Protein AF-A0A4Y2IKX3-F1 (afdb_monomer_lite)

Foldseek 3Di:
DDFLFDKDAADAPDCCQAPQVNPWPCPPPDPVRVVVGDGDDHDRIDDTHHDDPPSPRPPPCPDVVVVVVVVVVVVVVVPPVPPPPPPPPPPDDD

Structure (mmCIF, N/CA/C/O backbone):
data_AF-A0A4Y2IKX3-F1
#
_entry.id   AF-A0A4Y2IKX3-F1
#
loop_
_atom_site.group_PDB
_atom_site.id
_atom_site.type_symbol
_atom_site.label_atom_id
_atom_site.label_alt_id
_atom_site.label_comp_id
_atom_site.label_asym_id
_atom_site.label_entity_id
_atom_site.label_seq_id
_atom_site.pdbx_PDB_ins_code
_atom_site.Cartn_x
_atom_site.Cartn_y
_atom_site.Cartn_z
_atom_site.occupancy
_atom_site.B_iso_or_equiv
_atom_site.auth_seq_id
_atom_site.auth_comp_id
_atom_site.auth_asym_id
_atom_site.auth_atom_id
_atom_site.pdbx_PDB_model_num
ATOM 1 N N . MET A 1 1 ? -5.736 10.155 11.577 1.00 65.44 1 MET A N 1
ATOM 2 C CA . MET A 1 1 ? -6.924 9.474 11.016 1.00 65.44 1 MET A CA 1
ATOM 3 C C . MET A 1 1 ? -6.711 7.978 11.111 1.00 65.44 1 MET A C 1
ATOM 5 O O . MET A 1 1 ? -5.676 7.506 10.659 1.00 65.44 1 MET A O 1
ATOM 9 N N . ALA A 1 2 ? -7.638 7.258 11.738 1.00 69.88 2 ALA A N 1
ATOM 10 C CA . ALA A 1 2 ? -7.638 5.800 11.715 1.00 69.88 2 ALA A CA 1
ATOM 11 C C . ALA A 1 2 ? -8.356 5.308 10.449 1.00 69.88 2 ALA A C 1
ATOM 13 O O . ALA A 1 2 ? -9.276 5.962 9.954 1.00 69.88 2 ALA A O 1
ATOM 14 N N . PHE A 1 3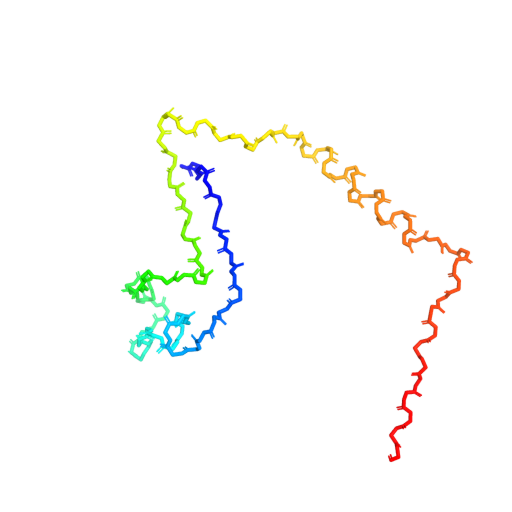 ? -7.932 4.163 9.926 1.00 76.31 3 PHE A N 1
ATOM 15 C CA . PHE A 1 3 ? -8.647 3.472 8.857 1.00 76.31 3 PHE A CA 1
ATOM 16 C C . PHE A 1 3 ? -9.653 2.503 9.481 1.00 76.31 3 PHE A C 1
ATOM 18 O O . PHE A 1 3 ? -9.325 1.826 10.456 1.00 76.31 3 PHE A O 1
ATOM 25 N N . ALA A 1 4 ? -10.869 2.436 8.934 1.00 80.88 4 ALA A N 1
ATOM 26 C CA . ALA A 1 4 ? -11.879 1.476 9.383 1.00 80.88 4 ALA A CA 1
ATOM 27 C C . ALA A 1 4 ? -11.508 0.047 8.963 1.00 80.88 4 ALA A C 1
ATOM 29 O O . ALA A 1 4 ? -11.723 -0.904 9.713 1.00 80.88 4 ALA A O 1
ATOM 30 N N . VAL A 1 5 ? -10.902 -0.090 7.780 1.00 82.25 5 VAL A N 1
ATOM 31 C CA . VAL A 1 5 ? -10.422 -1.360 7.234 1.00 82.25 5 VAL A CA 1
ATOM 32 C C . VAL A 1 5 ? -8.936 -1.212 6.904 1.00 82.25 5 VAL A C 1
ATOM 34 O O . VAL A 1 5 ? -8.582 -0.282 6.169 1.00 82.25 5 VAL A O 1
ATOM 37 N N . PRO A 1 6 ? -8.055 -2.080 7.440 1.00 83.25 6 PRO A N 1
ATOM 38 C CA . PRO A 1 6 ? -6.635 -2.037 7.116 1.00 83.25 6 PRO A CA 1
ATOM 39 C C . PRO A 1 6 ? -6.398 -2.395 5.646 1.00 83.25 6 PRO A C 1
ATOM 41 O O . PRO A 1 6 ? -7.212 -3.061 5.009 1.00 83.25 6 PRO A O 1
ATOM 44 N N . MET A 1 7 ? -5.250 -1.980 5.116 1.00 88.62 7 MET A N 1
ATOM 45 C CA . MET A 1 7 ? -4.810 -2.407 3.790 1.00 88.62 7 MET A CA 1
ATOM 46 C C . MET A 1 7 ? -4.609 -3.927 3.783 1.00 88.62 7 MET A C 1
ATOM 48 O O . MET A 1 7 ? -3.933 -4.462 4.664 1.00 88.62 7 MET A O 1
ATOM 52 N N . VAL A 1 8 ? -5.171 -4.614 2.789 1.00 87.88 8 VAL A N 1
ATOM 53 C CA . VAL A 1 8 ? -5.013 -6.066 2.628 1.00 87.88 8 VAL A CA 1
ATOM 54 C C . VAL A 1 8 ? -4.209 -6.339 1.368 1.00 87.88 8 VAL A C 1
ATOM 56 O O . VAL A 1 8 ? -4.610 -5.939 0.278 1.00 87.88 8 VAL A O 1
ATOM 59 N N . TRP A 1 9 ? -3.099 -7.053 1.529 1.00 89.12 9 TRP A N 1
ATOM 60 C CA . TRP A 1 9 ? -2.258 -7.519 0.432 1.00 89.12 9 TRP A CA 1
ATOM 61 C C . TRP A 1 9 ? -2.684 -8.929 0.037 1.00 89.12 9 TRP A C 1
ATOM 63 O O . TRP A 1 9 ? -2.732 -9.823 0.883 1.00 89.12 9 TRP A O 1
ATOM 73 N N . ARG A 1 10 ? -3.019 -9.124 -1.237 1.00 88.06 10 ARG A N 1
ATOM 74 C CA . ARG A 1 10 ? -3.377 -10.426 -1.809 1.00 88.06 10 ARG A CA 1
ATOM 75 C C . ARG A 1 10 ? -2.382 -10.800 -2.891 1.00 88.06 10 ARG A C 1
ATOM 77 O O . ARG A 1 10 ? -1.795 -9.926 -3.523 1.00 88.06 10 ARG A O 1
ATOM 84 N N . GLU A 1 11 ? -2.230 -12.093 -3.127 1.00 88.12 11 GLU A N 1
ATOM 85 C CA . GLU A 1 11 ? -1.404 -12.585 -4.223 1.00 88.12 11 GLU A CA 1
ATOM 86 C C . GLU A 1 11 ? -1.932 -12.069 -5.578 1.00 88.12 11 GLU A C 1
ATOM 88 O O . GLU A 1 11 ? -3.136 -12.186 -5.842 1.00 88.12 11 GLU A O 1
ATOM 93 N N . PRO A 1 12 ? -1.075 -11.443 -6.408 1.00 87.69 12 PRO A N 1
ATOM 94 C CA . PRO A 1 12 ? -1.479 -10.913 -7.701 1.00 87.69 12 PRO A CA 1
ATOM 95 C C . PRO A 1 12 ? -1.843 -12.043 -8.656 1.00 87.69 12 PRO A C 1
ATOM 97 O O . PRO A 1 12 ? -1.101 -13.009 -8.819 1.00 87.69 12 PRO A O 1
ATOM 100 N N . ARG A 1 13 ? -2.990 -11.911 -9.324 1.00 87.62 13 ARG A N 1
ATOM 101 C CA . ARG A 1 13 ? -3.477 -12.953 -10.248 1.00 87.62 13 ARG A CA 1
ATOM 102 C C . ARG A 1 13 ? -2.779 -12.913 -11.602 1.00 87.62 13 ARG A C 1
ATOM 104 O O . ARG A 1 13 ? -2.685 -13.926 -12.284 1.00 87.62 13 ARG A O 1
ATOM 111 N N . CYS A 1 14 ? -2.342 -11.726 -12.011 1.00 88.06 14 CYS A N 1
ATOM 112 C CA . CYS A 1 14 ? -1.681 -11.492 -13.284 1.00 88.06 14 CYS A CA 1
ATOM 113 C C . CYS A 1 14 ? -0.691 -10.338 -13.144 1.00 88.06 14 CYS A C 1
ATOM 115 O O . CYS A 1 14 ? -1.068 -9.227 -12.776 1.00 88.06 14 CYS A O 1
ATOM 117 N N . HIS A 1 15 ? 0.571 -10.571 -13.494 1.00 86.94 15 HIS A N 1
ATOM 118 C CA . HIS A 1 15 ? 1.602 -9.540 -13.400 1.00 86.94 15 HIS A CA 1
ATOM 119 C C . HIS A 1 15 ? 1.345 -8.331 -14.306 1.00 86.94 15 HIS A C 1
ATOM 121 O O . HIS A 1 15 ? 1.767 -7.234 -13.971 1.00 86.94 15 HIS A O 1
ATOM 127 N N . LEU A 1 16 ? 0.640 -8.489 -15.428 1.00 86.69 16 LEU A N 1
ATOM 128 C CA . LEU A 1 16 ? 0.412 -7.382 -16.362 1.00 86.69 16 LEU A CA 1
ATOM 129 C C . LEU A 1 16 ? -0.713 -6.442 -15.913 1.00 86.69 16 LEU A C 1
ATOM 131 O O . LEU A 1 16 ? -0.676 -5.255 -16.218 1.00 86.69 16 LEU A O 1
ATOM 135 N N . THR A 1 17 ? -1.710 -6.966 -15.196 1.00 87.75 17 THR A N 1
ATOM 136 C CA . THR A 1 17 ? -2.950 -6.234 -14.878 1.00 87.75 17 THR A CA 1
ATOM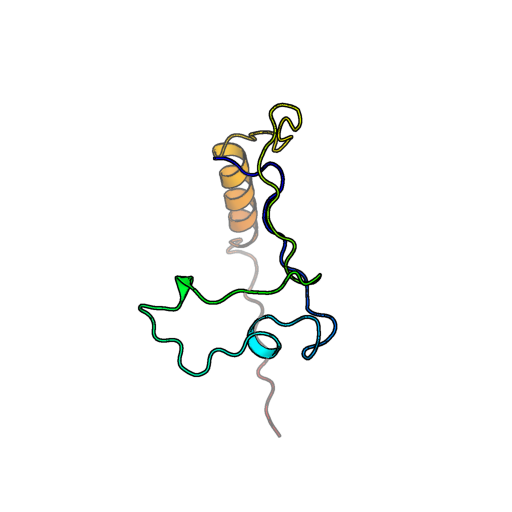 137 C C . THR A 1 17 ? -3.207 -6.065 -13.382 1.00 87.75 17 THR A C 1
ATOM 139 O O . THR A 1 17 ? -4.168 -5.400 -13.008 1.00 87.75 17 THR A O 1
ATOM 142 N N . ASP A 1 18 ? -2.391 -6.680 -12.525 1.00 89.50 18 ASP A N 1
ATOM 143 C CA . ASP A 1 18 ? -2.588 -6.723 -11.070 1.00 89.50 18 ASP A CA 1
ATOM 144 C C . ASP A 1 18 ? -1.279 -6.492 -10.290 1.00 89.50 18 ASP A C 1
ATOM 146 O O . ASP A 1 18 ? -1.147 -6.867 -9.129 1.00 89.50 18 ASP A O 1
ATOM 150 N N . CYS A 1 19 ? -0.277 -5.879 -10.927 1.00 86.44 19 CYS A N 1
ATOM 151 C CA . CYS A 1 19 ? 0.999 -5.540 -10.300 1.00 86.44 19 CYS A CA 1
ATOM 152 C C . CYS A 1 19 ? 1.285 -4.048 -10.449 1.00 86.44 19 CYS A C 1
ATOM 154 O O . CYS A 1 19 ? 1.389 -3.536 -11.565 1.00 86.44 19 CYS A O 1
ATOM 156 N N . TYR A 1 20 ? 1.498 -3.359 -9.324 1.00 87.00 20 TYR A N 1
ATOM 157 C CA . TYR A 1 20 ? 1.840 -1.938 -9.339 1.00 87.00 20 TYR A CA 1
ATOM 158 C C . TYR A 1 20 ? 3.098 -1.645 -10.147 1.00 87.00 20 TYR A C 1
ATOM 160 O O . TYR A 1 20 ? 3.056 -0.785 -11.016 1.00 87.00 20 TYR A O 1
ATOM 168 N N . PHE A 1 21 ? 4.178 -2.396 -9.929 1.00 82.56 21 PHE A N 1
ATOM 169 C CA . PHE A 1 21 ? 5.443 -2.167 -10.628 1.00 82.56 21 PHE A CA 1
ATOM 170 C C . PHE A 1 21 ? 5.334 -2.342 -12.143 1.00 82.56 21 PHE A C 1
ATOM 172 O O . PHE A 1 21 ? 5.999 -1.628 -12.882 1.00 82.56 21 PHE A O 1
ATOM 179 N N . CYS A 1 22 ? 4.500 -3.276 -12.602 1.00 86.06 22 CYS A N 1
ATOM 180 C CA . CYS A 1 22 ? 4.322 -3.530 -14.029 1.00 86.06 22 CYS A CA 1
ATOM 181 C C . CYS A 1 22 ? 3.387 -2.508 -14.685 1.00 86.06 22 CYS A C 1
ATOM 183 O O . CYS A 1 22 ? 3.560 -2.191 -15.857 1.00 86.06 22 CYS A O 1
ATOM 185 N N . MET A 1 23 ? 2.403 -1.992 -13.943 1.00 88.12 23 MET A N 1
ATOM 186 C CA . MET A 1 23 ? 1.405 -1.062 -14.476 1.00 88.12 23 MET A CA 1
ATOM 187 C C . MET A 1 23 ? 1.809 0.410 -14.382 1.00 88.12 23 MET A C 1
ATOM 189 O O . MET A 1 23 ? 1.345 1.220 -15.181 1.00 88.12 23 MET A O 1
ATOM 193 N N . SER A 1 24 ? 2.628 0.790 -13.400 1.00 86.94 24 SER A N 1
ATOM 194 C CA . SER A 1 24 ? 3.102 2.167 -13.258 1.00 86.94 24 SER A CA 1
ATOM 195 C C . SER A 1 24 ? 4.460 2.332 -13.929 1.00 86.94 24 SER A C 1
ATOM 197 O O . SER A 1 24 ? 5.420 1.666 -13.544 1.00 86.94 24 SER A O 1
ATOM 199 N N . SER A 1 25 ? 4.572 3.265 -14.876 1.00 85.56 25 SER A N 1
ATOM 200 C CA . SER A 1 25 ? 5.884 3.676 -15.375 1.00 85.56 25 SER A CA 1
ATOM 201 C C . SER A 1 25 ? 6.628 4.422 -14.271 1.00 85.56 25 SER A C 1
ATOM 203 O O . SER A 1 25 ? 6.212 5.497 -13.847 1.00 85.56 25 SER A O 1
ATOM 205 N N . THR A 1 26 ? 7.726 3.842 -13.795 1.00 85.38 26 THR A N 1
ATOM 206 C CA . THR A 1 26 ? 8.627 4.462 -12.811 1.00 85.38 26 THR A CA 1
ATOM 207 C C . THR A 1 26 ? 9.822 5.150 -13.474 1.00 85.38 26 THR A C 1
ATOM 209 O O . THR A 1 26 ? 10.654 5.754 -12.794 1.00 85.38 26 THR A O 1
ATOM 212 N N . VAL A 1 27 ? 9.905 5.105 -14.808 1.00 86.94 27 VAL A N 1
ATOM 213 C CA . VAL A 1 27 ? 10.993 5.717 -15.576 1.00 86.94 27 VAL A CA 1
ATOM 214 C C . VAL A 1 27 ? 10.946 7.235 -15.410 1.00 86.94 27 VAL A C 1
ATOM 216 O O . VAL A 1 27 ? 9.917 7.864 -15.631 1.00 86.94 27 VAL A O 1
ATOM 219 N N . GLY A 1 28 ? 12.072 7.827 -15.005 1.00 85.94 28 GLY A N 1
ATOM 220 C CA . GLY A 1 28 ? 12.192 9.272 -14.777 1.00 85.94 28 GLY A CA 1
ATOM 221 C C . GLY A 1 28 ? 11.756 9.741 -13.385 1.00 85.94 28 GLY A C 1
ATOM 222 O O . GLY A 1 28 ? 11.988 10.900 -13.037 1.00 85.94 28 GLY A O 1
ATOM 223 N N . PHE A 1 29 ? 11.207 8.859 -12.544 1.00 88.62 29 PHE A N 1
ATOM 224 C CA . PHE A 1 29 ? 10.923 9.198 -11.154 1.00 88.62 29 PHE A CA 1
ATOM 225 C C . PHE A 1 29 ? 12.179 9.044 -10.297 1.00 88.62 29 PHE A C 1
ATOM 227 O O . PHE A 1 29 ? 12.740 7.962 -10.139 1.00 88.62 29 PHE A O 1
ATOM 234 N N . SER A 1 30 ? 12.618 10.153 -9.706 1.00 87.62 30 SER A N 1
ATOM 235 C CA . SER A 1 30 ? 13.653 10.143 -8.674 1.00 87.62 30 SER A CA 1
ATOM 236 C C . SER A 1 30 ? 13.025 9.999 -7.287 1.00 87.62 30 SER A C 1
ATOM 238 O O . SER A 1 30 ? 11.840 10.266 -7.094 1.00 87.62 30 SER A O 1
ATOM 240 N N . ARG A 1 31 ? 13.833 9.669 -6.272 1.00 86.81 31 ARG A N 1
ATOM 241 C CA . ARG A 1 31 ? 13.376 9.591 -4.870 1.00 86.81 31 ARG A CA 1
ATOM 242 C C . ARG A 1 31 ? 12.679 10.870 -4.380 1.00 86.81 31 ARG A C 1
ATOM 244 O O . ARG A 1 31 ? 11.863 10.796 -3.473 1.00 86.81 31 ARG A O 1
ATOM 251 N N . LYS A 1 32 ? 12.995 12.031 -4.964 1.00 91.81 32 LYS A N 1
ATOM 252 C CA . LYS A 1 32 ? 12.368 13.317 -4.616 1.00 91.81 32 LYS A CA 1
ATOM 253 C C . LYS A 1 32 ? 10.959 13.477 -5.203 1.00 91.81 32 LYS A C 1
ATOM 255 O O . LYS A 1 32 ? 10.174 14.234 -4.653 1.00 91.81 32 LYS A O 1
ATOM 260 N N . ILE A 1 33 ? 10.657 12.784 -6.303 1.00 89.88 33 ILE A N 1
ATOM 261 C CA . ILE A 1 33 ? 9.410 12.911 -7.080 1.00 89.88 33 ILE A CA 1
ATOM 262 C C . ILE A 1 33 ? 8.550 11.638 -6.937 1.00 89.88 33 ILE A C 1
ATOM 264 O O . ILE A 1 33 ? 7.466 11.533 -7.497 1.00 89.88 33 ILE A O 1
ATOM 268 N N . SER A 1 34 ? 8.991 10.652 -6.149 1.00 85.94 34 SER A N 1
ATOM 269 C CA . SER A 1 34 ? 8.279 9.379 -5.970 1.00 85.94 34 SER A CA 1
ATOM 270 C C . SER A 1 34 ? 6.863 9.544 -5.410 1.00 85.94 34 SER A C 1
ATOM 272 O O . SER A 1 34 ? 5.997 8.720 -5.685 1.00 85.94 34 SER A O 1
ATOM 274 N N . THR A 1 35 ? 6.604 10.623 -4.672 1.00 87.75 35 THR A N 1
ATOM 275 C CA . THR A 1 35 ? 5.276 10.978 -4.151 1.00 87.75 35 THR A CA 1
ATOM 276 C C . THR A 1 35 ? 4.274 11.352 -5.244 1.00 87.75 35 THR A C 1
ATOM 278 O O . THR A 1 35 ? 3.074 11.294 -4.997 1.00 87.75 35 THR A O 1
ATOM 281 N N . GLN A 1 36 ? 4.742 11.713 -6.443 1.00 88.62 36 GLN A N 1
ATOM 282 C CA . GLN A 1 36 ? 3.899 12.035 -7.598 1.00 88.62 36 GLN A CA 1
ATOM 283 C C . GLN A 1 36 ? 3.502 10.785 -8.402 1.00 88.62 36 GLN A C 1
ATOM 285 O O . GLN A 1 36 ? 2.647 10.873 -9.283 1.00 88.62 36 GLN A O 1
ATOM 290 N N . ILE A 1 37 ? 4.101 9.619 -8.123 1.00 89.69 37 ILE A N 1
ATOM 291 C CA . ILE A 1 37 ? 3.747 8.379 -8.819 1.00 89.69 37 ILE A CA 1
ATOM 292 C C . ILE A 1 37 ? 2.299 8.029 -8.482 1.00 89.69 37 ILE A C 1
ATOM 294 O O . ILE A 1 37 ? 1.968 7.690 -7.345 1.00 89.69 37 ILE A O 1
ATOM 298 N N . GLN A 1 38 ? 1.440 8.088 -9.497 1.00 86.50 38 GLN A N 1
ATOM 299 C CA . GLN A 1 38 ? 0.046 7.699 -9.369 1.00 86.50 38 GLN A CA 1
ATOM 300 C C . GLN A 1 38 ? -0.092 6.207 -9.626 1.00 86.50 38 GLN A C 1
ATOM 302 O O . GLN A 1 38 ? 0.018 5.732 -10.756 1.00 86.50 38 GLN A O 1
ATOM 307 N N . TYR A 1 39 ? -0.356 5.467 -8.557 1.00 87.69 39 TYR A N 1
ATOM 308 C CA . TYR A 1 39 ? -0.666 4.052 -8.655 1.00 87.69 39 TYR A CA 1
ATOM 309 C C . TYR A 1 39 ? -2.154 3.866 -8.998 1.00 87.69 39 TYR A C 1
ATOM 311 O O . TYR A 1 39 ? -3.008 4.494 -8.357 1.00 87.69 39 TYR A O 1
ATOM 319 N N . PRO A 1 40 ? -2.496 3.010 -9.979 1.00 88.19 40 PRO A N 1
ATOM 320 C CA . PRO A 1 40 ? -3.886 2.701 -10.322 1.00 88.19 40 PRO A CA 1
ATOM 321 C C . PRO A 1 40 ? -4.611 1.987 -9.167 1.00 88.19 40 PRO A C 1
ATOM 323 O O . PRO A 1 40 ? -4.018 1.672 -8.141 1.00 88.19 40 PRO A O 1
ATOM 326 N N . ASN A 1 41 ? -5.919 1.759 -9.267 1.00 88.25 41 ASN A N 1
ATOM 327 C CA . ASN A 1 41 ? -6.617 0.908 -8.299 1.00 88.25 41 ASN A CA 1
ATOM 328 C C . ASN A 1 41 ? -6.642 -0.528 -8.838 1.00 88.25 41 ASN A C 1
ATOM 330 O O . ASN A 1 41 ? -7.231 -0.758 -9.891 1.00 88.25 41 ASN A O 1
ATOM 334 N N . ILE A 1 42 ? -5.988 -1.463 -8.148 1.00 88.25 42 ILE A N 1
ATOM 335 C CA . ILE A 1 42 ? -5.860 -2.869 -8.568 1.00 88.25 42 ILE A CA 1
ATOM 336 C C . ILE A 1 42 ? -6.365 -3.819 -7.473 1.00 88.25 42 ILE A C 1
ATOM 338 O O . ILE A 1 42 ? -6.336 -3.459 -6.295 1.00 88.25 42 ILE A O 1
ATOM 342 N N . PRO A 1 43 ? -6.859 -5.017 -7.835 1.00 84.25 43 PRO A N 1
ATOM 343 C CA . PRO A 1 43 ? -7.522 -5.918 -6.892 1.00 84.25 43 PRO A CA 1
ATOM 344 C C . PRO A 1 43 ? -6.587 -6.677 -5.932 1.00 84.25 43 PRO A C 1
ATOM 346 O O . PRO A 1 43 ? -7.083 -7.176 -4.915 1.00 84.25 43 PRO A O 1
ATOM 349 N N . SER A 1 44 ? -5.283 -6.784 -6.215 1.00 87.12 44 SER A N 1
ATOM 350 C CA . SER A 1 44 ? -4.307 -7.455 -5.340 1.00 87.12 44 SER A CA 1
ATOM 351 C C . SER A 1 44 ? -4.119 -6.705 -4.008 1.00 87.12 44 SER A C 1
ATOM 353 O O . SER A 1 44 ? -4.444 -7.260 -2.954 1.00 87.12 44 SER A O 1
ATOM 355 N N . PRO A 1 45 ? -3.665 -5.441 -3.995 1.00 88.75 45 PRO A N 1
ATOM 356 C CA . PRO A 1 45 ? -3.646 -4.603 -2.803 1.00 88.75 45 PRO A CA 1
ATOM 357 C C . PRO A 1 45 ? -4.950 -3.810 -2.652 1.00 88.75 45 PRO A C 1
ATOM 359 O O . PRO A 1 45 ? -5.171 -2.785 -3.301 1.00 88.75 45 PRO A O 1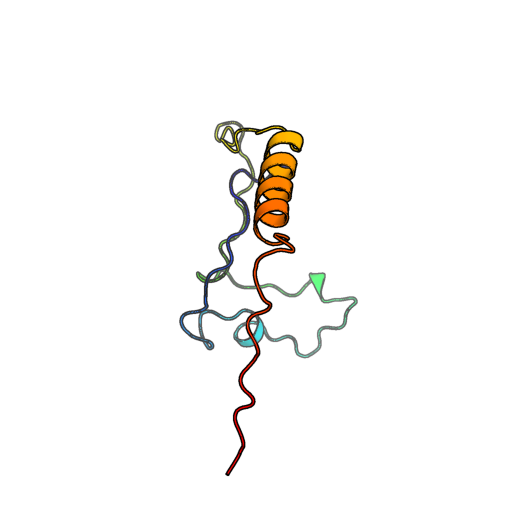
ATOM 362 N N . VAL A 1 46 ? -5.796 -4.235 -1.714 1.00 87.56 46 VAL A N 1
ATOM 363 C CA . VAL A 1 46 ? -7.016 -3.504 -1.354 1.00 87.56 46 VAL A CA 1
ATOM 364 C C . VAL A 1 46 ? -6.642 -2.302 -0.491 1.00 87.56 46 VAL A C 1
ATOM 366 O O . VAL A 1 46 ? -6.089 -2.455 0.602 1.00 87.56 46 VAL A O 1
ATOM 369 N N . ARG A 1 47 ? -6.950 -1.098 -0.986 1.00 85.94 47 ARG A N 1
ATOM 370 C CA . ARG A 1 47 ? -6.655 0.163 -0.295 1.00 85.94 47 ARG A CA 1
ATOM 371 C C . ARG A 1 47 ? -7.397 0.251 1.046 1.00 85.94 47 ARG A C 1
ATOM 373 O O . ARG A 1 47 ? -8.545 -0.187 1.136 1.00 85.94 47 ARG A O 1
ATOM 380 N N . PRO A 1 48 ? -6.770 0.839 2.077 1.00 86.94 48 PRO A N 1
ATOM 381 C CA . PRO A 1 48 ? -7.413 1.027 3.364 1.00 86.94 48 PRO A CA 1
ATOM 382 C C . PRO A 1 48 ? -8.566 2.020 3.224 1.00 86.94 48 PRO A C 1
ATOM 384 O O . PRO A 1 48 ? -8.447 3.045 2.549 1.00 86.94 48 PRO A O 1
ATOM 387 N N . VAL A 1 49 ? -9.685 1.711 3.873 1.00 83.88 49 VAL A N 1
ATOM 388 C CA . VAL A 1 49 ? -10.885 2.550 3.819 1.00 83.88 49 VAL A CA 1
ATOM 389 C C . VAL A 1 49 ? -10.818 3.560 4.966 1.00 83.88 49 VAL A C 1
ATOM 391 O O . VAL A 1 49 ? -10.700 3.142 6.127 1.00 83.88 49 VAL A O 1
ATOM 394 N N . PRO A 1 50 ? -10.852 4.876 4.684 1.00 81.94 50 PRO A N 1
ATOM 395 C CA . PRO A 1 50 ? -10.876 5.884 5.734 1.00 81.94 50 PRO A CA 1
ATOM 396 C C . PRO A 1 50 ? -12.141 5.727 6.580 1.00 81.94 50 PRO A C 1
ATOM 398 O O . PRO A 1 50 ? -13.207 5.375 6.080 1.00 81.94 50 PRO A O 1
ATOM 401 N N . HIS A 1 51 ? -12.008 5.962 7.882 1.00 77.38 51 HIS A N 1
ATOM 402 C CA . HIS A 1 51 ? -13.135 5.913 8.804 1.00 77.38 51 HIS A CA 1
ATOM 403 C C . HIS A 1 51 ? -14.141 7.026 8.465 1.00 77.38 51 HIS A C 1
ATOM 405 O O . HIS A 1 51 ? -13.758 8.194 8.400 1.00 77.38 51 HIS A O 1
ATOM 411 N N . ASN A 1 52 ? -15.415 6.676 8.271 1.00 68.50 52 ASN A N 1
ATOM 412 C CA . ASN A 1 52 ? -16.523 7.621 8.419 1.00 68.50 52 ASN A CA 1
ATOM 413 C C . ASN A 1 52 ? -17.107 7.448 9.833 1.00 68.50 52 ASN A C 1
ATOM 415 O O . ASN A 1 52 ? -16.905 6.410 10.459 1.00 68.50 52 ASN A O 1
ATOM 419 N N . GLU A 1 53 ? -17.816 8.437 10.366 1.00 64.94 53 GLU A N 1
ATOM 420 C CA . GLU A 1 53 ? -18.338 8.364 11.742 1.00 64.94 53 GLU A CA 1
ATOM 421 C C . GLU A 1 53 ? -19.299 7.181 11.989 1.00 64.94 53 GLU A C 1
ATOM 423 O O . GLU A 1 53 ? -19.510 6.800 13.138 1.00 64.94 53 GLU A O 1
ATOM 428 N N . SER A 1 54 ? -19.834 6.548 10.933 1.00 62.28 54 SER A N 1
ATOM 429 C CA . SER A 1 54 ? -20.737 5.396 11.038 1.00 62.28 54 SER A CA 1
ATOM 430 C C . SER A 1 54 ? -20.045 4.027 11.046 1.00 62.28 54 SER A C 1
ATOM 432 O O . SER A 1 54 ? -20.661 3.039 11.446 1.00 62.28 54 SER A O 1
ATOM 434 N N . LEU A 1 55 ? -18.771 3.936 10.661 1.00 58.47 55 LEU A N 1
ATOM 435 C CA . LEU A 1 55 ? -18.004 2.691 10.630 1.00 58.47 55 LEU A CA 1
ATOM 436 C C . LEU A 1 55 ? -17.186 2.541 11.911 1.00 58.47 55 LEU A C 1
ATOM 438 O O . LEU A 1 55 ? -15.959 2.579 11.873 1.00 58.47 55 LEU A O 1
ATOM 442 N N . GLN A 1 56 ? -17.869 2.337 13.042 1.00 53.19 56 GLN A N 1
ATOM 443 C CA . GLN A 1 56 ? -17.224 1.957 14.301 1.00 53.19 56 GLN A CA 1
ATOM 444 C C . GLN A 1 56 ? -16.344 0.726 14.060 1.00 53.19 56 GLN A C 1
ATOM 446 O O . GLN A 1 56 ? -16.834 -0.389 13.863 1.00 53.19 56 GLN A O 1
ATOM 451 N N . SER A 1 57 ? -15.030 0.937 14.025 1.00 52.75 57 SER A N 1
ATOM 452 C CA . SER A 1 57 ? -14.063 -0.107 13.725 1.00 52.75 57 SER A CA 1
ATOM 453 C C . SER A 1 57 ? -14.115 -1.175 14.816 1.00 52.75 57 SER A C 1
ATOM 455 O O . SER A 1 57 ? -13.568 -1.039 15.906 1.00 52.75 57 SER A O 1
ATOM 457 N N . GLN A 1 58 ? -14.761 -2.297 14.497 1.00 53.38 58 GLN A N 1
ATOM 458 C CA . GLN A 1 58 ? -14.762 -3.541 15.270 1.00 53.38 58 GLN A CA 1
ATOM 459 C C . GLN A 1 58 ? -13.383 -4.231 15.228 1.00 53.38 58 GLN A C 1
ATOM 461 O O . GLN A 1 58 ? -13.282 -5.457 15.243 1.00 53.38 58 GLN A O 1
ATOM 466 N N . LEU A 1 59 ? -12.285 -3.472 15.223 1.00 52.06 59 LEU A N 1
ATOM 467 C CA . LEU A 1 59 ? -11.062 -3.982 15.816 1.00 52.06 59 LEU A CA 1
ATOM 468 C C . LEU A 1 59 ? -11.295 -3.888 17.317 1.00 52.06 59 LEU A C 1
ATOM 470 O O . LEU A 1 59 ? -10.930 -2.901 17.949 1.00 52.06 59 LEU A O 1
ATOM 474 N N . SER A 1 60 ? -11.970 -4.909 17.863 1.00 50.31 60 SER A N 1
ATOM 475 C CA . SER A 1 60 ? -11.969 -5.199 19.294 1.00 50.31 60 SER A CA 1
ATOM 476 C C . SER A 1 60 ? -10.551 -4.934 19.774 1.00 50.31 60 SER A C 1
ATOM 478 O O . SER A 1 60 ? -9.624 -5.645 19.375 1.00 50.31 60 SER A O 1
ATOM 480 N N . GLN A 1 61 ? -10.371 -3.855 20.536 1.00 58.75 61 GLN A N 1
ATOM 481 C CA . GLN A 1 61 ? -9.102 -3.505 21.148 1.00 58.75 61 GLN A CA 1
ATOM 482 C C . GLN A 1 61 ? -8.845 -4.567 22.208 1.00 58.75 61 GLN A C 1
ATOM 484 O O . GLN A 1 61 ? -9.011 -4.346 23.405 1.00 58.75 61 GLN A O 1
ATOM 489 N N . LYS A 1 62 ? -8.498 -5.782 21.779 1.00 61.53 62 LYS A N 1
ATOM 490 C CA . LYS A 1 62 ? -7.911 -6.745 22.684 1.00 61.53 62 LYS A CA 1
ATOM 491 C C . LYS A 1 62 ? -6.641 -6.057 23.152 1.00 61.53 62 LYS A C 1
ATOM 493 O O . LYS A 1 62 ? -5.838 -5.664 22.299 1.00 61.53 62 LYS A O 1
ATOM 498 N N . PRO A 1 63 ? -6.492 -5.833 24.465 1.00 69.06 63 PRO A N 1
ATOM 499 C CA . PRO A 1 63 ? -5.375 -5.066 24.975 1.00 69.06 63 PRO A CA 1
ATOM 500 C C . PRO A 1 63 ? -4.100 -5.683 24.417 1.00 69.06 63 PRO A C 1
ATOM 502 O O . PRO A 1 63 ? -4.003 -6.907 24.333 1.00 69.06 63 PRO A O 1
ATOM 505 N N . ILE A 1 64 ? -3.140 -4.851 24.018 1.00 68.19 64 ILE A N 1
ATOM 506 C CA . ILE A 1 64 ? -1.857 -5.271 23.433 1.00 68.19 64 ILE A CA 1
ATOM 507 C C . ILE A 1 64 ? -1.255 -6.442 24.240 1.00 68.19 64 ILE A C 1
ATOM 509 O O . ILE A 1 64 ? -0.798 -7.434 23.673 1.00 68.19 64 ILE A O 1
ATOM 513 N N . LEU A 1 65 ? -1.412 -6.406 25.568 1.00 64.75 65 LEU A N 1
ATOM 514 C CA . LEU A 1 65 ? -1.074 -7.476 26.512 1.00 64.75 65 LEU A CA 1
ATOM 515 C C . LEU A 1 65 ? -1.634 -8.867 26.160 1.00 64.75 65 LEU A C 1
ATOM 517 O O . LEU A 1 65 ? -0.941 -9.861 26.342 1.00 64.75 65 LEU A O 1
ATOM 521 N N . TYR A 1 66 ? -2.866 -8.974 25.666 1.00 71.06 66 TYR A N 1
ATOM 522 C CA . TYR A 1 66 ? -3.477 -10.240 25.253 1.00 71.06 66 TYR A CA 1
ATOM 523 C C . TYR A 1 66 ? -2.792 -10.832 24.011 1.00 71.06 66 TYR A C 1
ATOM 525 O O . TYR A 1 66 ? -2.583 -12.044 23.943 1.00 71.06 66 TYR A O 1
ATOM 533 N N . ILE A 1 67 ? -2.392 -9.985 23.057 1.00 75.31 67 ILE A N 1
ATOM 534 C CA . ILE A 1 67 ? -1.660 -10.408 21.855 1.00 75.31 67 ILE A CA 1
ATOM 535 C C . ILE A 1 67 ? -0.249 -10.869 22.244 1.00 75.31 67 ILE A C 1
ATOM 537 O O . ILE A 1 67 ? 0.150 -11.971 21.868 1.00 75.31 67 ILE A O 1
ATOM 541 N N . TRP A 1 68 ? 0.464 -10.105 23.081 1.00 71.88 68 TRP A N 1
ATOM 542 C CA . TRP A 1 68 ? 1.789 -10.498 23.583 1.00 71.88 68 TRP A CA 1
ATOM 543 C C . TRP A 1 68 ? 1.751 -11.779 24.413 1.00 71.88 68 TRP A C 1
ATOM 545 O O . TRP A 1 68 ? 2.591 -12.650 24.212 1.00 71.88 68 TRP A O 1
ATOM 555 N N . LYS A 1 69 ? 0.746 -11.961 25.278 1.00 76.12 69 LYS A N 1
ATOM 556 C CA . LYS A 1 69 ? 0.554 -13.219 26.022 1.00 76.12 69 LYS A CA 1
ATOM 557 C C . LYS A 1 69 ? 0.369 -14.414 25.086 1.00 76.12 69 LYS A C 1
ATOM 559 O O . LYS A 1 69 ? 0.905 -15.486 25.353 1.00 76.12 69 LYS A O 1
ATOM 564 N N . ARG A 1 70 ? -0.367 -14.244 23.984 1.00 76.38 70 ARG A N 1
ATOM 565 C CA . ARG A 1 70 ? -0.586 -15.308 22.994 1.00 76.38 70 ARG A CA 1
ATOM 566 C C . ARG A 1 70 ? 0.680 -15.619 22.195 1.00 76.38 70 ARG A C 1
ATOM 568 O O . ARG A 1 70 ? 0.968 -16.791 21.986 1.00 76.38 70 ARG A O 1
ATOM 575 N N . ILE A 1 71 ? 1.442 -14.600 21.801 1.00 75.94 71 ILE A N 1
ATOM 576 C CA . ILE A 1 71 ? 2.727 -14.761 21.108 1.00 75.94 71 ILE A CA 1
ATOM 577 C C . ILE A 1 71 ? 3.748 -15.453 22.022 1.00 75.94 71 ILE A C 1
ATOM 579 O O . ILE A 1 71 ? 4.318 -16.466 21.630 1.00 75.94 71 ILE A O 1
ATOM 583 N N . LEU A 1 72 ? 3.908 -14.988 23.266 1.00 72.06 72 LEU A N 1
ATOM 584 C CA . LEU A 1 72 ? 4.794 -15.613 24.257 1.00 72.06 72 LEU A CA 1
ATOM 585 C C . LEU A 1 72 ? 4.439 -17.087 24.492 1.00 72.06 72 LEU A C 1
ATOM 587 O O . LEU A 1 72 ? 5.332 -17.923 24.569 1.00 72.06 72 LEU A O 1
ATOM 591 N N . LYS A 1 73 ? 3.142 -17.419 24.523 1.00 76.94 73 LYS A N 1
ATOM 592 C CA . LYS A 1 73 ? 2.665 -18.800 24.678 1.00 76.94 73 LYS A CA 1
ATOM 593 C C . LYS A 1 73 ? 2.977 -19.697 23.471 1.00 76.94 73 LYS A C 1
ATOM 595 O O . LYS A 1 73 ? 3.180 -20.896 23.639 1.00 76.94 73 LYS A O 1
ATOM 600 N N . ILE A 1 74 ? 3.016 -19.135 22.262 1.00 72.25 74 ILE A N 1
ATOM 601 C CA . ILE A 1 74 ? 3.436 -19.860 21.052 1.00 72.25 74 ILE A CA 1
ATOM 602 C C . ILE A 1 74 ? 4.943 -20.133 21.113 1.00 72.25 74 ILE A C 1
ATOM 604 O O . ILE A 1 74 ? 5.368 -21.266 20.904 1.00 72.25 74 ILE A O 1
ATOM 608 N N . PHE A 1 75 ? 5.745 -19.128 21.473 1.00 70.44 75 PHE A N 1
ATOM 609 C CA . PHE A 1 75 ? 7.195 -19.292 21.594 1.00 70.44 75 PHE A CA 1
ATOM 610 C C . PHE A 1 75 ? 7.597 -20.249 22.725 1.00 70.44 75 PHE A C 1
ATOM 612 O O . PHE A 1 75 ? 8.519 -21.039 22.536 1.00 70.44 75 PHE A O 1
ATOM 619 N N . SER A 1 76 ? 6.873 -20.270 23.849 1.00 60.78 76 SER A N 1
ATOM 620 C CA . SER A 1 76 ? 7.148 -21.207 24.948 1.00 60.78 76 SER A CA 1
ATOM 621 C C . SER A 1 76 ? 6.882 -22.671 24.588 1.00 60.78 76 SER A C 1
ATOM 623 O O . SER A 1 76 ? 7.477 -23.552 25.188 1.00 60.78 76 SER A O 1
ATOM 625 N N . HIS A 1 77 ? 5.996 -22.949 23.625 1.00 59.94 77 HIS A N 1
ATOM 626 C CA . HIS A 1 77 ? 5.731 -24.318 23.165 1.00 59.94 77 HIS A CA 1
ATOM 627 C C . HIS A 1 77 ? 6.715 -24.777 22.070 1.00 59.94 77 HIS A C 1
ATOM 629 O O . HIS A 1 77 ? 6.849 -25.973 21.818 1.00 59.94 77 HIS A O 1
ATOM 635 N N . SER A 1 78 ? 7.401 -23.839 21.407 1.00 54.31 78 SER A N 1
ATOM 636 C CA . SER A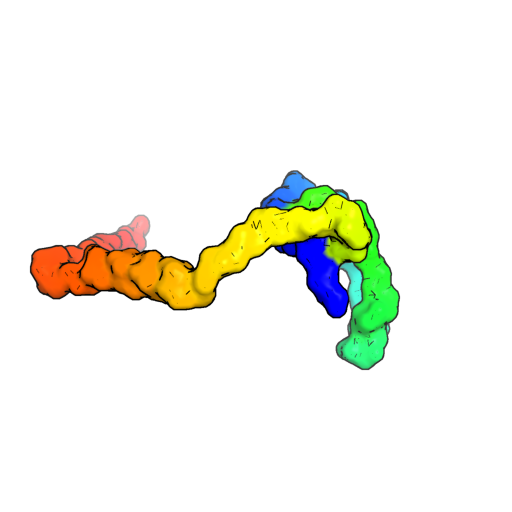 1 78 ? 8.468 -24.139 20.439 1.00 54.31 78 SER A CA 1
ATOM 637 C C . SER A 1 78 ? 9.839 -24.304 21.100 1.00 54.31 78 SER A C 1
ATOM 639 O O . SER A 1 78 ? 10.676 -25.031 20.575 1.00 54.31 78 SER A O 1
ATOM 641 N N . PHE A 1 79 ? 10.063 -23.670 22.253 1.00 50.28 79 PHE A N 1
ATOM 642 C CA . PHE A 1 79 ? 11.235 -23.881 23.108 1.00 50.28 79 PHE A CA 1
ATOM 643 C C . PHE A 1 79 ? 10.941 -24.951 24.164 1.00 50.28 79 PHE A C 1
ATOM 645 O O . PHE A 1 79 ? 10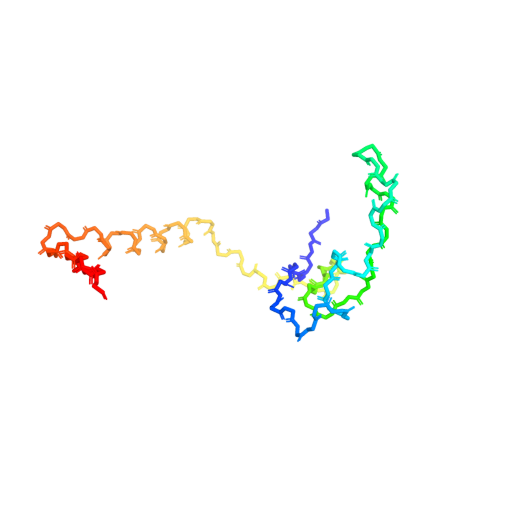.975 -24.694 25.364 1.00 50.28 79 PHE A O 1
ATOM 652 N N . ASP A 1 80 ? 10.629 -26.160 23.709 1.00 53.69 80 ASP A N 1
ATOM 653 C CA . ASP A 1 80 ? 10.742 -27.339 24.558 1.00 53.69 80 ASP A CA 1
ATOM 654 C C . ASP A 1 80 ? 12.171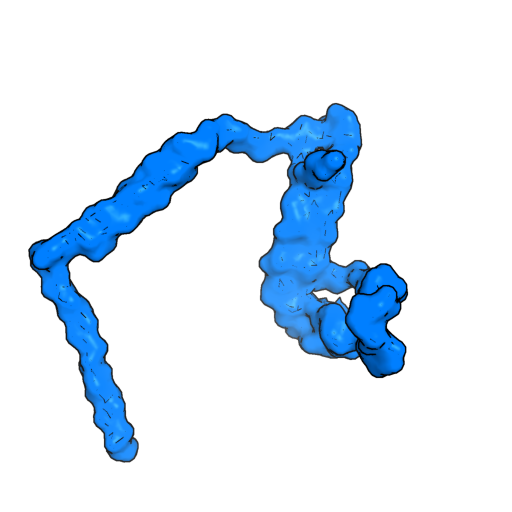 -27.894 24.407 1.00 53.69 80 ASP A C 1
ATOM 656 O O . ASP A 1 80 ? 12.473 -28.493 23.370 1.00 53.69 80 ASP A O 1
ATOM 660 N N . PRO A 1 81 ? 13.074 -27.693 25.386 1.00 56.66 81 PRO A N 1
ATOM 661 C CA . PRO A 1 81 ? 14.431 -28.231 25.324 1.00 56.66 81 PRO A CA 1
ATOM 662 C C . PRO A 1 81 ? 14.476 -29.771 25.352 1.00 56.66 81 PRO A C 1
ATOM 664 O O . PRO A 1 81 ? 15.545 -30.332 25.116 1.00 56.66 81 PRO A O 1
ATOM 667 N N . GLN A 1 82 ? 13.356 -30.465 25.608 1.00 57.47 82 GLN A N 1
ATOM 668 C CA . GLN A 1 82 ? 13.257 -31.924 25.479 1.00 57.47 82 GLN A CA 1
ATOM 669 C C . GLN A 1 82 ? 12.860 -32.404 24.077 1.00 57.47 82 GLN A C 1
ATOM 671 O O . GLN A 1 82 ? 12.970 -33.605 23.809 1.00 57.47 82 GLN A O 1
ATOM 676 N N . ARG A 1 83 ? 12.432 -31.527 23.154 1.00 52.22 83 ARG A N 1
ATOM 677 C CA . ARG A 1 83 ? 12.146 -31.957 21.778 1.00 52.22 83 ARG A CA 1
ATOM 678 C C . ARG A 1 83 ? 13.458 -31.983 20.981 1.00 52.22 83 ARG A C 1
ATOM 680 O O . ARG A 1 83 ? 14.073 -30.930 20.814 1.00 52.22 83 ARG A O 1
ATOM 687 N N . PRO A 1 84 ? 13.904 -33.148 20.471 1.00 52.75 84 PRO A N 1
ATOM 688 C CA . PRO A 1 84 ? 15.146 -33.215 19.715 1.00 52.75 84 PRO A CA 1
ATOM 689 C C . PRO A 1 84 ? 15.055 -32.292 18.490 1.00 52.75 84 PRO A C 1
ATOM 691 O O . PRO A 1 84 ? 13.998 -32.243 17.847 1.00 52.75 84 PRO A O 1
ATOM 694 N N . PRO A 1 85 ? 16.128 -31.553 18.148 1.00 53.56 85 PRO A N 1
ATOM 695 C CA . PRO A 1 85 ? 16.142 -30.735 16.945 1.00 53.56 85 PRO A CA 1
ATOM 696 C C . PRO A 1 85 ? 15.841 -31.636 15.745 1.00 53.56 85 PRO A C 1
ATOM 698 O O . PRO A 1 85 ? 16.477 -32.679 15.577 1.00 53.56 85 PRO A O 1
ATOM 701 N N . MET A 1 86 ? 14.862 -31.254 14.915 1.00 50.34 86 MET A N 1
ATOM 702 C CA . MET A 1 86 ? 14.690 -31.889 13.608 1.00 50.34 86 MET A CA 1
ATOM 703 C C . MET A 1 86 ? 16.004 -31.722 12.852 1.00 50.34 86 MET A C 1
ATOM 705 O O . MET A 1 86 ? 16.331 -30.634 12.384 1.00 50.34 86 MET A O 1
ATOM 709 N N . MET A 1 87 ? 16.772 -32.805 12.771 1.00 49.16 87 MET A N 1
ATOM 710 C CA . MET A 1 87 ? 17.950 -32.895 11.927 1.00 49.16 87 MET A CA 1
ATOM 711 C C . MET A 1 87 ? 17.501 -32.598 10.494 1.00 49.16 87 MET A C 1
ATOM 713 O O . MET A 1 87 ? 16.756 -33.384 9.903 1.00 49.16 87 MET A O 1
ATOM 717 N N . MET A 1 88 ? 17.927 -31.458 9.943 1.00 50.66 88 MET A N 1
ATOM 718 C CA . MET A 1 88 ? 17.894 -31.220 8.502 1.00 50.66 88 MET A CA 1
ATOM 719 C C . MET A 1 88 ? 18.705 -32.344 7.861 1.00 50.66 88 MET A C 1
ATOM 721 O O . MET A 1 88 ? 19.933 -32.356 7.927 1.00 50.66 88 MET A O 1
ATOM 725 N N . LYS A 1 89 ? 18.018 -33.340 7.299 1.00 45.03 89 LYS A N 1
ATOM 726 C CA . LYS A 1 89 ? 18.669 -34.374 6.502 1.00 45.03 89 LYS A CA 1
ATOM 727 C C . LYS A 1 89 ? 19.269 -33.673 5.289 1.00 45.03 89 LYS A C 1
ATOM 729 O O . LYS A 1 89 ? 18.537 -33.143 4.459 1.00 45.03 89 LYS A O 1
ATOM 734 N N . SER A 1 90 ? 20.597 -33.636 5.258 1.00 43.38 90 SER A N 1
ATOM 735 C CA . SER A 1 90 ? 21.406 -33.202 4.127 1.00 43.38 90 SER A CA 1
ATOM 736 C C . SER A 1 90 ? 20.915 -33.922 2.873 1.00 43.38 90 SER A C 1
ATOM 738 O O . SER A 1 90 ? 21.051 -35.141 2.757 1.00 43.38 90 SER A O 1
ATOM 740 N N . ILE A 1 91 ? 20.280 -33.184 1.965 1.00 55.38 91 ILE A N 1
ATOM 741 C CA . ILE A 1 91 ? 20.023 -33.671 0.615 1.00 55.38 91 ILE A CA 1
ATOM 742 C C . ILE A 1 91 ? 21.389 -33.642 -0.061 1.00 55.38 91 ILE A C 1
ATOM 744 O O . ILE A 1 91 ? 21.874 -32.584 -0.458 1.00 55.38 91 ILE A O 1
ATOM 748 N N . HIS A 1 92 ? 22.043 -34.801 -0.112 1.00 44.84 92 HIS A N 1
ATOM 749 C CA . HIS A 1 92 ? 23.196 -34.995 -0.974 1.00 44.84 92 HIS A CA 1
ATOM 750 C C . HIS A 1 92 ? 22.744 -34.749 -2.417 1.00 44.84 92 HIS A C 1
ATOM 752 O O . HIS A 1 92 ? 21.940 -35.509 -2.952 1.00 44.84 92 HIS A O 1
ATOM 758 N N . LEU A 1 93 ? 23.251 -33.667 -3.014 1.00 43.84 93 LEU A N 1
ATOM 759 C CA . LEU A 1 93 ? 23.318 -33.521 -4.462 1.00 43.84 93 LEU A CA 1
ATOM 760 C C . LEU A 1 93 ? 24.158 -34.686 -5.003 1.00 43.84 93 LEU A C 1
ATOM 762 O O . LEU A 1 93 ? 25.346 -34.786 -4.682 1.00 43.84 93 LEU A O 1
ATOM 766 N N . ILE A 1 94 ? 23.531 -35.537 -5.809 1.00 55.62 94 ILE A N 1
ATOM 767 C CA . ILE A 1 94 ? 24.170 -36.296 -6.887 1.00 55.62 94 ILE A CA 1
ATOM 768 C C . ILE A 1 94 ? 23.365 -35.980 -8.141 1.00 55.62 94 ILE A C 1
ATOM 770 O O . ILE A 1 94 ? 22.117 -36.022 -8.042 1.00 55.62 94 ILE A O 1
#

pLDDT: mean 73.84, std 15.02, range [43.38, 91.81]

Radius of gyration: 22.15 Å; chains: 1; bounding box: 45×50×43 Å

Sequence (94 aa):
MAFAVPMVWREPRCHLTDCYFCMSSTVGFSRKISTQIQYPNIPSPVRPVPHNESLQSQLSQKPILYIWKRILKIFSHSFDPQRPPMMMKSIHLI

Organism: Araneus ventricosus (NCBI:txid182803)

Secondary structure (DSSP, 8-state):
--EEE--EE---S-TTTS-HHHHS--TT--TTTGGG------SSEEPPEEPPTT---------HHHHHHHHHHHHHHH--TTSPP---------